Protein AF-A0AAW3YV15-F1 (afdb_monomer_lite)

Structure (mmCIF, N/CA/C/O backbone):
data_AF-A0AAW3YV15-F1
#
_entry.id   AF-A0AAW3YV15-F1
#
loop_
_atom_site.group_PDB
_atom_site.id
_atom_site.type_symbol
_atom_site.label_atom_id
_atom_site.label_alt_id
_atom_site.label_comp_id
_atom_site.label_asym_id
_atom_site.label_entity_id
_atom_site.label_seq_id
_atom_site.pdbx_PDB_ins_code
_atom_site.Cartn_x
_atom_site.Cartn_y
_atom_site.Cartn_z
_atom_site.occupancy
_atom_site.B_iso_or_equiv
_atom_site.auth_seq_id
_atom_site.auth_comp_id
_atom_site.auth_asym_id
_atom_site.auth_atom_id
_atom_site.pdbx_PDB_model_num
ATOM 1 N N . PRO A 1 1 ? 5.327 25.939 25.811 1.00 48.28 1 PRO A N 1
ATOM 2 C CA . PRO A 1 1 ? 4.063 25.377 25.268 1.00 48.28 1 PRO A CA 1
ATOM 3 C C . PRO A 1 1 ? 3.019 26.494 25.141 1.00 48.28 1 PRO A C 1
ATOM 5 O O . PRO A 1 1 ? 2.828 27.234 26.098 1.00 48.28 1 PRO A O 1
ATOM 8 N N . LYS A 1 2 ? 2.423 26.697 23.959 1.00 46.38 2 LYS A N 1
ATOM 9 C CA . LYS A 1 2 ? 1.430 27.765 23.775 1.00 46.38 2 LYS A CA 1
ATOM 10 C C . LYS A 1 2 ? 0.108 27.299 24.394 1.00 46.38 2 LYS A C 1
ATOM 12 O O . LYS A 1 2 ? -0.509 26.370 23.882 1.00 46.38 2 LYS A O 1
ATOM 17 N N . GLU A 1 3 ? -0.279 27.906 25.512 1.00 52.16 3 GLU A N 1
ATOM 18 C CA . GLU A 1 3 ? -1.555 27.663 26.189 1.00 52.16 3 GLU A CA 1
ATOM 19 C C . GLU A 1 3 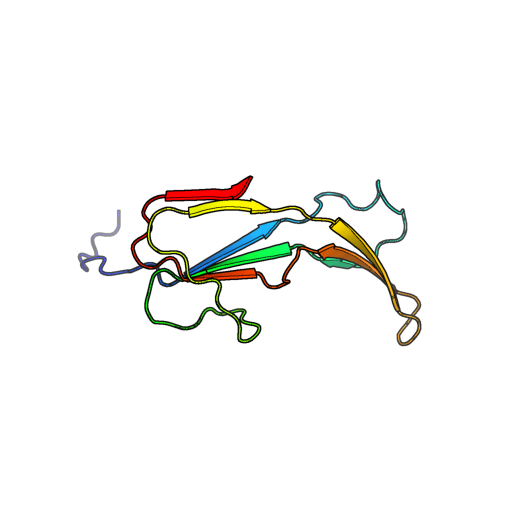? -2.708 28.218 25.337 1.00 52.16 3 GLU A C 1
ATOM 21 O O . GLU A 1 3 ? -3.076 29.384 25.425 1.00 52.16 3 GLU A O 1
ATOM 26 N N . GLY A 1 4 ? -3.238 27.387 24.440 1.00 53.72 4 GLY A N 1
ATOM 27 C CA . GLY A 1 4 ? -4.454 27.640 23.670 1.00 53.72 4 GLY A CA 1
ATOM 28 C C . GLY A 1 4 ? -5.411 26.476 23.886 1.00 53.72 4 GLY A C 1
ATOM 29 O O . GLY A 1 4 ? -5.402 25.521 23.117 1.00 53.72 4 GLY A O 1
ATOM 30 N N . GLY A 1 5 ? -6.167 26.522 24.984 1.00 53.28 5 GLY A N 1
ATOM 31 C CA . GLY A 1 5 ? -7.067 25.459 25.435 1.00 53.28 5 GLY A CA 1
ATOM 32 C C . GLY A 1 5 ? -8.310 25.307 24.558 1.00 53.28 5 GLY A C 1
ATOM 33 O O . GLY A 1 5 ? -9.391 25.748 24.929 1.00 53.28 5 GLY A O 1
ATOM 34 N N . GLY A 1 6 ? -8.158 24.673 23.398 1.00 64.62 6 GLY A N 1
ATOM 35 C CA . GLY A 1 6 ? -9.249 24.025 22.675 1.00 64.62 6 GLY A CA 1
ATOM 36 C C . GLY A 1 6 ? -9.207 22.521 22.936 1.00 64.62 6 GLY A C 1
ATOM 37 O O . GLY A 1 6 ? -8.130 21.926 22.965 1.00 64.62 6 GLY A O 1
ATOM 38 N N . LYS A 1 7 ? -10.365 21.889 23.143 1.00 73.12 7 LYS A N 1
ATOM 39 C CA . LYS A 1 7 ? -10.447 20.430 23.255 1.00 73.12 7 LYS A CA 1
ATOM 40 C C . LYS A 1 7 ? -10.085 19.809 21.901 1.00 73.12 7 LYS A C 1
ATOM 42 O O . LYS A 1 7 ? -10.684 20.147 20.883 1.00 73.12 7 LYS A O 1
ATOM 47 N N . CYS A 1 8 ? -9.108 18.908 21.879 1.00 75.00 8 CYS A N 1
ATOM 48 C CA . CYS A 1 8 ? -8.781 18.144 20.679 1.00 75.00 8 CYS A CA 1
ATOM 49 C C . CYS A 1 8 ? -9.866 17.085 20.431 1.00 75.00 8 CYS A C 1
ATOM 51 O O . CYS A 1 8 ? -9.792 15.991 20.980 1.00 75.00 8 CYS A O 1
ATOM 53 N N . ASP A 1 9 ? -10.859 17.407 19.598 1.00 79.94 9 ASP A N 1
ATOM 54 C CA . ASP A 1 9 ? -11.910 16.475 19.147 1.00 79.94 9 ASP A CA 1
ATOM 55 C C . ASP A 1 9 ? -11.627 15.902 17.737 1.00 79.94 9 ASP A C 1
ATOM 57 O O . ASP A 1 9 ? -12.536 15.473 17.025 1.00 79.94 9 ASP A O 1
ATOM 61 N N . TRP A 1 10 ? -10.358 15.888 17.314 1.00 81.12 10 TRP A N 1
ATOM 62 C CA . TRP A 1 10 ? -9.949 15.320 16.027 1.00 81.12 10 TRP A CA 1
ATOM 63 C C . TRP A 1 10 ? -10.168 13.805 16.036 1.00 81.12 10 TRP A C 1
ATOM 65 O O . TRP A 1 10 ? -9.742 13.111 16.960 1.00 81.12 10 TRP A O 1
ATOM 75 N N . LYS A 1 11 ? -10.818 13.290 14.992 1.00 84.50 11 LYS A N 1
ATOM 76 C CA . LYS A 1 11 ? -11.022 11.855 14.775 1.00 84.50 11 LYS A CA 1
ATOM 77 C C . LYS A 1 11 ? -10.349 11.452 13.475 1.00 84.50 11 LYS A C 1
ATOM 79 O O . LYS A 1 11 ? -10.485 12.147 12.471 1.00 84.50 11 LYS A O 1
ATOM 84 N N . LEU A 1 12 ? -9.629 10.337 13.503 1.00 85.50 12 LEU A N 1
ATOM 85 C CA . LEU A 1 12 ? -9.034 9.763 12.305 1.00 85.50 12 LEU A CA 1
ATOM 86 C C . LEU A 1 12 ? -10.153 9.201 11.416 1.00 85.50 12 LEU A C 1
ATOM 88 O O . LEU A 1 12 ? -10.909 8.339 11.860 1.00 85.50 12 LEU A O 1
ATOM 92 N N . SER A 1 13 ? -10.270 9.711 10.189 1.00 88.06 13 SER A N 1
ATOM 93 C CA . SER A 1 13 ? -11.271 9.251 9.217 1.00 88.06 13 SER A CA 1
ATOM 94 C C . SER A 1 13 ? -10.753 8.073 8.401 1.00 88.06 13 SER A C 1
ATOM 96 O O . SER A 1 13 ? -11.384 7.016 8.330 1.00 88.06 13 SER A O 1
ATOM 98 N N . ASN A 1 14 ? -9.565 8.241 7.826 1.00 90.75 14 ASN A N 1
ATOM 99 C CA . ASN A 1 14 ? -8.865 7.216 7.078 1.00 90.75 14 ASN A CA 1
ATOM 100 C C . ASN A 1 14 ? -7.348 7.400 7.203 1.00 90.75 14 ASN A C 1
ATOM 102 O O . ASN A 1 14 ? -6.871 8.448 7.646 1.00 90.75 14 ASN A O 1
ATOM 106 N N . ILE A 1 15 ? -6.610 6.358 6.838 1.00 89.00 15 ILE A N 1
ATOM 107 C CA . ILE A 1 15 ? -5.154 6.375 6.719 1.00 89.00 15 ILE A CA 1
ATOM 108 C C . ILE A 1 15 ? -4.748 5.566 5.490 1.00 89.00 15 ILE A C 1
ATOM 110 O O . ILE A 1 15 ? -5.255 4.462 5.285 1.00 89.00 15 ILE A O 1
ATOM 114 N N . THR A 1 16 ? -3.840 6.115 4.689 1.00 91.12 16 THR A N 1
ATOM 115 C CA . THR A 1 16 ? -3.283 5.461 3.502 1.00 91.12 16 THR A CA 1
ATOM 116 C C . THR A 1 16 ? -1.802 5.201 3.725 1.00 91.12 16 THR A C 1
ATOM 118 O O . THR A 1 16 ? -1.076 6.083 4.185 1.00 91.12 16 THR A O 1
ATOM 121 N N . PHE A 1 17 ? -1.364 3.986 3.412 1.00 89.62 17 PHE A N 1
ATOM 122 C CA . PHE A 1 17 ? 0.039 3.599 3.419 1.00 89.62 17 PHE A CA 1
ATOM 123 C C . PHE A 1 17 ? 0.473 3.287 1.995 1.00 89.62 17 PHE A C 1
ATOM 125 O O . PHE A 1 17 ? -0.195 2.518 1.308 1.00 89.62 17 PHE A O 1
ATOM 132 N N . GLU A 1 18 ? 1.602 3.858 1.589 1.00 91.31 18 GLU A N 1
ATOM 133 C CA . GLU A 1 18 ? 2.270 3.525 0.337 1.00 91.31 18 GLU A CA 1
ATOM 134 C C . GLU A 1 18 ? 3.503 2.667 0.643 1.00 91.31 18 GLU A C 1
ATOM 136 O O . GLU A 1 18 ? 4.340 3.030 1.478 1.00 91.31 18 GLU A O 1
ATOM 141 N N . VAL A 1 19 ? 3.637 1.547 -0.061 1.00 90.69 19 VAL A N 1
ATOM 142 C CA . VAL A 1 19 ? 4.871 0.760 -0.105 1.00 90.69 19 VAL A CA 1
ATOM 143 C C . VAL A 1 19 ? 5.472 0.904 -1.490 1.00 90.69 19 VAL A C 1
ATOM 145 O O . VAL A 1 19 ? 4.843 0.558 -2.483 1.00 90.69 19 VAL A O 1
ATOM 148 N N . LYS A 1 20 ? 6.716 1.373 -1.567 1.00 91.19 20 LYS A N 1
ATOM 149 C CA . LYS A 1 20 ? 7.438 1.516 -2.833 1.00 91.19 20 LYS A CA 1
ATOM 150 C C . LYS A 1 20 ? 8.882 1.084 -2.708 1.00 91.19 20 LYS A C 1
ATOM 152 O O . LYS A 1 20 ? 9.476 1.150 -1.628 1.00 91.19 20 LYS A O 1
ATOM 157 N N . LEU A 1 21 ? 9.474 0.682 -3.828 1.00 88.19 21 LEU A N 1
ATOM 158 C CA . LEU A 1 21 ? 10.898 0.387 -3.851 1.00 88.19 21 LEU A CA 1
ATOM 159 C C . LEU A 1 21 ? 11.702 1.653 -3.581 1.00 88.19 21 LEU A C 1
ATOM 161 O O . LEU A 1 21 ? 11.475 2.697 -4.189 1.00 88.19 21 LEU A O 1
ATOM 165 N N . LYS A 1 22 ? 12.674 1.545 -2.674 1.00 88.25 22 LYS A N 1
ATOM 166 C CA . LYS A 1 22 ? 13.582 2.649 -2.356 1.00 88.25 22 LYS A CA 1
ATOM 167 C C . LYS A 1 22 ? 14.536 2.955 -3.512 1.00 88.25 22 LYS A C 1
ATOM 169 O O . LYS A 1 22 ? 14.848 4.117 -3.741 1.00 88.25 22 LYS A O 1
ATOM 174 N N . ASP A 1 23 ? 15.005 1.914 -4.197 1.00 86.75 23 ASP A N 1
ATOM 175 C CA . ASP A 1 23 ? 15.965 2.011 -5.292 1.00 86.75 23 ASP A CA 1
ATOM 176 C C . ASP A 1 23 ? 15.621 1.006 -6.397 1.00 86.75 23 ASP A C 1
ATOM 178 O O . ASP A 1 23 ? 15.738 -0.210 -6.225 1.00 86.75 23 ASP A O 1
ATOM 182 N N . THR A 1 24 ? 15.187 1.532 -7.537 1.00 85.56 24 THR A N 1
ATOM 183 C CA . THR A 1 24 ? 14.802 0.762 -8.721 1.00 85.56 24 THR A CA 1
ATOM 184 C C . THR A 1 24 ? 15.978 0.451 -9.646 1.00 85.56 24 THR A C 1
ATOM 186 O O . THR A 1 24 ? 15.851 -0.422 -10.507 1.00 85.56 24 THR A O 1
ATOM 189 N N . SER A 1 25 ? 17.142 1.085 -9.451 1.00 81.38 25 SER A N 1
ATOM 190 C CA . SER A 1 25 ? 18.319 0.898 -10.316 1.00 81.38 25 SER A CA 1
ATOM 191 C C . SER A 1 25 ? 18.851 -0.539 -10.298 1.00 81.38 25 SER A C 1
ATOM 193 O O . SER A 1 25 ? 19.396 -1.017 -11.292 1.00 81.38 25 SER A O 1
ATOM 195 N N . SER A 1 26 ? 18.622 -1.250 -9.189 1.00 78.56 26 SER A N 1
ATOM 196 C CA . SER A 1 26 ? 18.946 -2.669 -9.019 1.00 78.56 26 SER A CA 1
ATOM 197 C C . SER A 1 26 ? 18.090 -3.617 -9.871 1.00 78.56 26 SER A C 1
ATOM 199 O O . SER A 1 26 ? 18.519 -4.738 -10.141 1.00 78.56 26 SER A O 1
ATOM 201 N N . ILE A 1 27 ? 16.901 -3.182 -10.307 1.00 78.56 27 ILE A N 1
ATOM 202 C CA . ILE A 1 27 ? 15.976 -3.972 -11.134 1.00 78.56 27 ILE A CA 1
ATOM 203 C C . ILE A 1 27 ? 16.207 -3.684 -12.614 1.00 78.56 27 ILE A C 1
ATOM 205 O O . ILE A 1 27 ? 16.357 -4.610 -13.411 1.00 78.56 27 ILE A O 1
ATOM 209 N N . ALA A 1 28 ? 16.237 -2.405 -12.988 1.00 71.69 28 ALA A N 1
ATOM 210 C CA . ALA A 1 28 ? 16.592 -1.992 -14.334 1.00 71.69 28 ALA A CA 1
ATOM 211 C C . ALA A 1 28 ? 17.211 -0.584 -14.314 1.00 71.69 28 ALA A C 1
ATOM 213 O O . ALA A 1 28 ? 16.640 0.328 -13.716 1.00 71.69 28 ALA A O 1
ATOM 214 N N . PRO A 1 29 ? 18.340 -0.368 -15.012 1.00 70.88 29 PRO A N 1
ATOM 215 C CA . PRO A 1 29 ? 19.083 0.894 -14.968 1.00 70.88 29 PRO A CA 1
ATOM 216 C C . PRO A 1 29 ? 18.368 2.090 -15.623 1.00 70.88 29 PRO A C 1
ATOM 218 O O . PRO A 1 29 ? 18.900 3.193 -15.594 1.00 70.88 29 PRO A O 1
ATOM 221 N N . LEU A 1 30 ? 17.193 1.890 -16.229 1.00 75.81 30 LEU A N 1
ATOM 222 C CA . LEU A 1 30 ? 16.457 2.901 -16.997 1.00 75.81 30 LEU A CA 1
ATOM 223 C C . LEU A 1 30 ? 14.987 2.991 -16.562 1.00 75.81 30 LEU A C 1
ATOM 225 O O . LEU A 1 30 ? 14.111 3.074 -17.411 1.00 75.81 30 LEU A O 1
ATOM 229 N N . ILE A 1 31 ? 14.695 2.888 -15.263 1.00 85.88 31 ILE A N 1
ATOM 230 C CA . ILE A 1 31 ? 13.344 3.151 -14.745 1.00 85.88 31 ILE A CA 1
ATOM 231 C C . ILE A 1 31 ? 13.202 4.657 -14.525 1.00 85.88 31 ILE A C 1
ATOM 233 O O . ILE A 1 31 ? 13.868 5.218 -13.658 1.00 85.88 31 ILE A O 1
ATOM 237 N N . ASP A 1 32 ? 12.322 5.284 -15.302 1.00 88.25 32 ASP A N 1
ATOM 238 C CA . ASP A 1 32 ? 12.045 6.721 -15.244 1.00 88.25 32 ASP A CA 1
ATOM 239 C C . ASP A 1 32 ? 11.061 7.046 -14.112 1.00 88.25 32 ASP A C 1
ATOM 241 O O . ASP A 1 32 ? 11.236 8.024 -13.387 1.00 88.25 32 ASP A O 1
ATOM 245 N N . ASN A 1 33 ? 10.057 6.181 -13.918 1.00 90.75 33 ASN A N 1
ATOM 246 C CA . ASN A 1 33 ? 9.010 6.357 -12.911 1.00 90.75 33 ASN A CA 1
ATOM 247 C C . ASN A 1 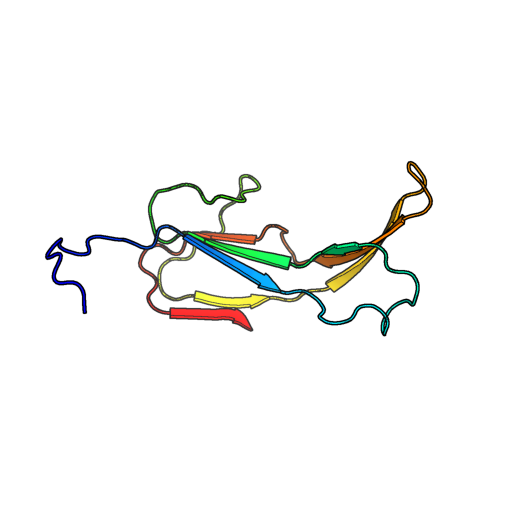33 ? 8.906 5.144 -11.979 1.00 90.75 33 ASN A C 1
ATOM 249 O O . ASN A 1 33 ? 8.962 3.997 -12.423 1.00 90.75 33 ASN A O 1
ATOM 253 N N . ASN A 1 34 ? 8.705 5.399 -10.687 1.00 92.00 34 ASN A N 1
ATOM 254 C CA . ASN A 1 34 ? 8.591 4.382 -9.643 1.00 92.00 34 ASN A CA 1
ATOM 255 C C . ASN A 1 34 ? 7.322 4.623 -8.820 1.00 92.00 34 ASN A C 1
ATOM 257 O O . ASN A 1 34 ? 7.267 5.575 -8.037 1.00 92.00 34 ASN A O 1
ATOM 261 N N . PHE A 1 35 ? 6.334 3.755 -9.009 1.00 92.75 35 PHE A N 1
ATOM 262 C CA . PHE A 1 35 ? 5.032 3.820 -8.361 1.00 92.75 35 PHE A CA 1
ATOM 263 C C . PHE A 1 35 ? 4.915 2.738 -7.287 1.00 92.75 35 PHE A C 1
ATOM 265 O O . PHE A 1 35 ? 5.234 1.566 -7.518 1.00 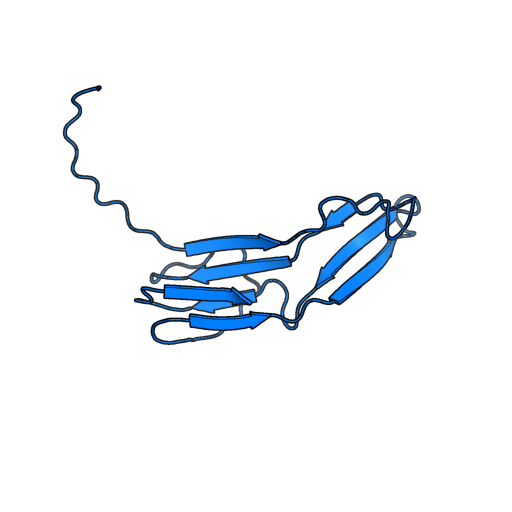92.75 35 PHE A O 1
ATOM 272 N N . GLY A 1 36 ? 4.495 3.154 -6.094 1.00 92.50 36 GLY A N 1
ATOM 273 C CA . GLY A 1 36 ? 4.206 2.252 -4.994 1.00 92.50 36 GLY A CA 1
ATOM 274 C C . GLY A 1 36 ? 2.821 1.630 -5.078 1.00 92.50 36 GLY A C 1
ATOM 275 O O . GLY A 1 36 ? 1.994 2.002 -5.903 1.00 92.50 36 GLY A O 1
ATOM 276 N N . PHE A 1 37 ? 2.598 0.698 -4.163 1.00 9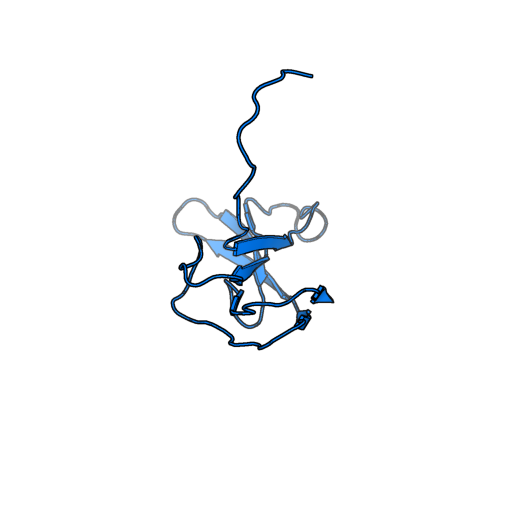2.50 37 PHE A N 1
ATOM 277 C CA . PHE A 1 37 ? 1.301 0.127 -3.866 1.00 92.50 37 PHE A CA 1
ATOM 278 C C . PHE A 1 37 ? 0.656 0.893 -2.711 1.00 92.50 37 PHE A C 1
ATOM 280 O O . PHE A 1 37 ? 1.275 1.030 -1.648 1.00 92.50 37 PHE A O 1
ATOM 287 N N . GLU A 1 38 ? -0.583 1.345 -2.889 1.00 91.62 38 GLU A N 1
ATOM 288 C CA . GLU A 1 38 ? -1.334 2.064 -1.862 1.00 91.62 38 GLU A CA 1
ATOM 289 C C . GLU A 1 38 ? -2.429 1.193 -1.235 1.00 91.62 38 GLU A C 1
ATOM 291 O O . GLU A 1 38 ? -3.255 0.582 -1.917 1.00 91.62 38 GLU A O 1
ATOM 296 N N . THR A 1 39 ? -2.481 1.194 0.097 1.00 90.88 39 THR A N 1
ATOM 297 C CA . THR A 1 39 ? -3.575 0.591 0.862 1.00 90.88 39 THR A CA 1
ATOM 298 C C . THR A 1 39 ? -4.210 1.620 1.784 1.00 90.88 39 THR A C 1
ATOM 300 O O . THR A 1 39 ? -3.525 2.282 2.566 1.00 90.88 39 THR A O 1
ATOM 303 N N . THR A 1 40 ? -5.534 1.741 1.725 1.00 91.88 40 THR A N 1
ATOM 304 C CA . THR A 1 40 ? -6.302 2.703 2.521 1.00 91.88 40 THR A CA 1
ATOM 305 C C . THR A 1 40 ? -7.210 2.000 3.521 1.00 91.88 40 THR A C 1
ATOM 307 O O . THR A 1 40 ? -7.959 1.088 3.176 1.00 91.88 40 THR A O 1
ATOM 310 N N . PHE A 1 41 ? -7.190 2.464 4.770 1.00 91.12 41 PHE A N 1
ATOM 311 C CA . PHE A 1 41 ? -8.062 1.996 5.845 1.00 91.12 41 PHE A CA 1
ATOM 312 C C . PHE A 1 41 ? -9.051 3.092 6.213 1.00 91.12 41 PHE A C 1
ATOM 314 O O . PHE A 1 41 ? -8.661 4.146 6.712 1.00 91.12 41 PHE A O 1
ATOM 321 N N . VAL A 1 42 ? -10.335 2.836 5.983 1.00 91.56 42 VAL A N 1
ATOM 322 C CA . VAL A 1 42 ? -11.438 3.730 6.339 1.00 91.56 42 VAL A CA 1
ATOM 323 C C . VAL A 1 42 ? -12.008 3.311 7.691 1.00 91.56 42 VAL A C 1
ATOM 325 O O . VAL A 1 42 ? -12.552 2.211 7.845 1.00 91.56 42 VAL A O 1
ATOM 328 N N . ILE A 1 43 ? -11.880 4.212 8.661 1.00 89.12 43 ILE A N 1
ATOM 329 C CA . ILE A 1 43 ? -12.236 4.012 10.072 1.00 89.12 43 ILE A CA 1
ATOM 330 C C . ILE A 1 43 ? -13.626 4.594 10.359 1.00 89.12 43 ILE A C 1
ATOM 332 O O . ILE A 1 43 ? -14.364 4.080 11.201 1.00 89.12 43 ILE A O 1
ATOM 336 N N . ASP A 1 44 ? -14.025 5.640 9.630 1.00 87.00 44 ASP A N 1
ATOM 337 C CA . ASP A 1 44 ? -15.319 6.294 9.799 1.00 87.00 44 ASP A CA 1
ATOM 338 C C . ASP A 1 44 ? -16.292 6.072 8.620 1.00 87.00 44 ASP A C 1
ATOM 340 O O . ASP A 1 44 ? -16.218 5.097 7.866 1.00 87.00 44 ASP A O 1
ATOM 344 N N . GLY A 1 45 ? -17.317 6.925 8.536 1.00 83.25 45 GLY A N 1
ATOM 345 C CA . GLY A 1 45 ? -18.337 6.870 7.490 1.00 83.25 45 GLY A CA 1
ATOM 346 C C . GLY A 1 45 ? -17.965 7.601 6.199 1.00 83.25 45 GLY A C 1
ATOM 347 O O . GLY A 1 45 ? -18.742 7.516 5.248 1.00 83.25 45 GLY A O 1
ATOM 348 N N . ASN A 1 46 ? -16.836 8.311 6.161 1.00 85.12 46 ASN A N 1
ATOM 349 C CA . ASN A 1 46 ? -16.452 9.136 5.023 1.00 85.12 46 ASN A CA 1
ATOM 350 C C . ASN A 1 46 ? -15.771 8.302 3.932 1.00 85.12 46 ASN A C 1
ATOM 352 O O . ASN A 1 46 ? -15.230 7.225 4.183 1.00 85.12 46 ASN A O 1
ATOM 356 N N . ALA A 1 47 ? -15.816 8.801 2.699 1.00 86.38 47 ALA A N 1
ATOM 357 C CA . ALA A 1 47 ? -15.077 8.199 1.597 1.00 86.38 47 ALA A CA 1
ATOM 358 C C . ALA A 1 47 ? -13.567 8.490 1.738 1.00 86.38 47 ALA A C 1
ATOM 360 O O . ALA A 1 47 ? -13.202 9.565 2.228 1.00 86.38 47 ALA A O 1
ATOM 361 N N . PRO A 1 48 ? -12.686 7.565 1.317 1.00 87.44 48 PRO A N 1
ATOM 362 C CA . PRO A 1 48 ? -11.252 7.820 1.279 1.00 87.44 48 PRO A CA 1
ATOM 363 C C . PRO A 1 48 ? -10.879 8.795 0.157 1.00 87.44 48 PRO A C 1
ATOM 365 O O . PRO A 1 48 ? -11.653 9.015 -0.773 1.00 87.44 48 PRO A O 1
ATOM 368 N N . GLN A 1 49 ? -9.682 9.385 0.248 1.00 80.31 49 GLN A N 1
ATOM 369 C CA . GLN A 1 49 ? -9.168 10.312 -0.771 1.00 80.31 49 GLN A CA 1
ATOM 370 C C . GLN A 1 49 ? -8.891 9.617 -2.108 1.00 80.31 49 GLN A C 1
ATOM 372 O O . GLN A 1 49 ? -9.128 10.204 -3.161 1.00 80.31 49 GLN A O 1
ATOM 377 N N . ILE A 1 50 ? -8.406 8.377 -2.049 1.00 74.56 50 ILE A N 1
ATOM 378 C CA . ILE A 1 50 ? -8.097 7.534 -3.201 1.00 74.56 50 ILE A CA 1
ATOM 379 C C . ILE A 1 50 ? -9.034 6.330 -3.129 1.00 74.56 50 ILE A C 1
ATOM 381 O O . ILE A 1 50 ? -9.084 5.637 -2.112 1.00 74.56 50 ILE A O 1
ATOM 385 N N . PHE A 1 51 ? -9.855 6.155 -4.165 1.00 75.56 51 PHE A N 1
ATOM 386 C CA . PHE A 1 51 ? -10.941 5.182 -4.177 1.00 75.56 51 PHE A CA 1
ATOM 387 C C . PHE A 1 51 ? -11.262 4.748 -5.605 1.00 75.56 51 PHE A C 1
ATOM 389 O O . PHE A 1 51 ? -11.544 5.584 -6.462 1.00 75.56 51 PHE A O 1
ATOM 396 N N . ASP A 1 52 ? -11.273 3.442 -5.842 1.00 73.56 52 ASP A N 1
ATOM 397 C CA . ASP A 1 52 ? -11.638 2.823 -7.120 1.00 73.56 52 ASP A CA 1
ATOM 398 C C . ASP A 1 52 ? -13.139 2.488 -7.224 1.00 73.56 52 ASP A C 1
ATOM 400 O O . ASP A 1 52 ? -13.609 2.023 -8.261 1.00 73.56 52 ASP A O 1
ATOM 404 N N . GLY A 1 53 ? -13.917 2.732 -6.162 1.00 77.06 53 GLY A N 1
ATOM 405 C CA . GLY A 1 53 ? -15.326 2.337 -6.079 1.00 77.06 53 GLY A CA 1
ATOM 406 C C . GLY A 1 53 ? -15.580 1.111 -5.195 1.00 77.06 53 GLY A C 1
ATOM 407 O O . GLY A 1 53 ? -16.734 0.870 -4.819 1.00 77.06 53 GLY A O 1
ATOM 408 N N . GLY A 1 54 ? -14.540 0.356 -4.828 1.00 84.50 54 GLY A N 1
ATOM 409 C CA . GLY A 1 54 ? -14.628 -0.905 -4.094 1.00 84.50 54 GLY A CA 1
ATOM 410 C C . GLY A 1 54 ? -14.183 -0.808 -2.632 1.00 84.50 54 GLY A C 1
ATOM 411 O O . GLY A 1 54 ? -13.132 -0.268 -2.310 1.00 84.50 54 GLY A O 1
ATOM 412 N N . TYR A 1 55 ? -14.969 -1.387 -1.715 1.00 88.25 55 TYR A N 1
ATOM 413 C CA . TYR A 1 55 ? -14.542 -1.596 -0.326 1.00 88.25 55 TYR A CA 1
ATOM 414 C C . TYR A 1 55 ? -14.446 -3.081 -0.006 1.00 88.25 55 TYR A C 1
ATOM 416 O O . TYR A 1 55 ? -15.442 -3.806 -0.116 1.00 88.25 55 TYR A O 1
ATOM 424 N N . ILE A 1 56 ? -13.319 -3.492 0.567 1.00 89.94 56 ILE A N 1
ATOM 425 C CA . ILE A 1 56 ? -13.245 -4.738 1.323 1.00 89.94 56 ILE A CA 1
ATOM 426 C C . ILE A 1 56 ? -13.735 -4.447 2.741 1.00 89.94 56 ILE A C 1
ATOM 428 O O . ILE A 1 56 ? -13.063 -3.806 3.552 1.00 89.94 56 ILE A O 1
ATOM 432 N N . LYS A 1 57 ? -14.956 -4.887 3.049 1.00 89.81 57 LYS A N 1
ATOM 433 C CA . LYS A 1 57 ? -15.532 -4.730 4.390 1.00 89.81 57 LYS A CA 1
ATOM 434 C C . LYS A 1 57 ? -14.920 -5.765 5.332 1.00 89.81 57 LYS A C 1
ATOM 436 O O . LYS A 1 57 ? -15.115 -6.964 5.139 1.00 89.81 57 LYS A O 1
ATOM 441 N N . LYS A 1 58 ? -14.230 -5.295 6.367 1.00 88.31 58 LYS A N 1
ATOM 442 C CA . LYS A 1 58 ? -13.676 -6.118 7.450 1.00 88.31 58 LYS A CA 1
ATOM 443 C C . LYS A 1 58 ? -14.149 -5.518 8.766 1.00 88.31 58 LYS A C 1
ATOM 445 O O . LYS A 1 58 ? -14.078 -4.314 8.955 1.00 88.31 58 LYS A O 1
ATOM 450 N N . THR A 1 59 ? -14.708 -6.320 9.659 1.00 81.38 59 THR A N 1
ATOM 451 C CA . THR A 1 59 ? -15.229 -5.819 10.937 1.00 81.38 59 THR A CA 1
ATOM 452 C C . THR A 1 59 ? -14.260 -6.150 12.059 1.00 81.38 59 THR A C 1
ATOM 454 O O . THR A 1 59 ? -14.037 -7.330 12.323 1.00 81.38 59 THR A O 1
ATOM 457 N N . GLY A 1 60 ? -13.754 -5.126 12.747 1.00 83.12 60 GLY A N 1
ATOM 458 C CA . GLY A 1 60 ? -12.812 -5.294 13.855 1.00 83.12 60 GLY A CA 1
ATOM 459 C C . GLY A 1 60 ? -11.355 -5.251 13.404 1.00 83.12 60 GLY A C 1
ATOM 460 O O . GLY A 1 60 ? -11.054 -4.739 12.328 1.00 83.12 60 GLY A O 1
ATOM 461 N N . ASP A 1 61 ? -10.457 -5.740 14.259 1.00 88.38 61 ASP A N 1
ATOM 462 C CA . ASP A 1 61 ? -9.015 -5.726 14.002 1.00 88.38 61 ASP A CA 1
ATOM 463 C C . ASP A 1 61 ? -8.664 -6.452 12.697 1.00 88.38 61 ASP A C 1
ATOM 465 O O . ASP A 1 61 ? -9.234 -7.497 12.370 1.00 88.38 61 ASP A O 1
ATOM 469 N N . LEU A 1 62 ? -7.712 -5.886 11.957 1.00 89.75 62 LEU A N 1
ATOM 470 C CA . LEU A 1 62 ? -7.309 -6.372 10.645 1.00 89.75 62 LEU A CA 1
ATOM 471 C C . LEU A 1 62 ? -5.950 -7.069 10.731 1.00 89.75 62 LEU A C 1
ATOM 473 O O . LEU A 1 62 ? -4.986 -6.487 11.224 1.00 89.75 62 LEU A O 1
ATOM 477 N N . ASN A 1 63 ? -5.880 -8.292 10.212 1.00 90.88 63 ASN A N 1
ATOM 478 C CA . ASN A 1 63 ? -4.635 -9.012 9.961 1.00 90.88 63 ASN A CA 1
ATOM 479 C C . ASN A 1 63 ? -4.706 -9.543 8.531 1.00 90.88 63 ASN A C 1
ATOM 481 O O . ASN A 1 63 ? -5.502 -10.443 8.266 1.00 90.88 63 ASN A O 1
ATOM 485 N N . GLU A 1 64 ? -3.932 -8.959 7.624 1.00 88.69 64 GLU A N 1
ATOM 486 C CA . GLU A 1 64 ? -3.926 -9.342 6.211 1.00 88.69 64 GLU A CA 1
ATOM 487 C C . GLU A 1 64 ? -2.493 -9.550 5.732 1.00 88.69 64 GLU A C 1
ATOM 489 O O . GLU A 1 64 ? -1.580 -8.816 6.113 1.00 88.69 64 GLU A O 1
ATOM 494 N N . GLU A 1 65 ? -2.326 -10.554 4.881 1.00 91.25 65 GLU A N 1
ATOM 495 C CA . GLU A 1 65 ? -1.104 -10.779 4.119 1.00 91.25 65 GLU A CA 1
ATOM 496 C C . GLU A 1 65 ? -1.307 -10.180 2.727 1.00 91.25 65 GLU A C 1
ATOM 498 O O . GLU A 1 65 ? -2.255 -10.541 2.018 1.00 91.25 65 GLU A O 1
ATOM 503 N N . ILE A 1 66 ? -0.442 -9.242 2.344 1.00 89.75 66 ILE A N 1
ATOM 504 C CA . ILE A 1 66 ? -0.524 -8.568 1.048 1.00 89.75 66 ILE A CA 1
ATOM 505 C C . ILE A 1 66 ? 0.615 -9.066 0.167 1.00 89.75 66 ILE A C 1
ATOM 507 O O . ILE A 1 66 ? 1.775 -8.693 0.318 1.00 89.75 66 ILE A O 1
ATOM 511 N N . ILE A 1 67 ? 0.258 -9.875 -0.826 1.00 91.94 67 ILE A N 1
ATOM 512 C CA . ILE A 1 67 ? 1.206 -10.327 -1.840 1.00 91.94 67 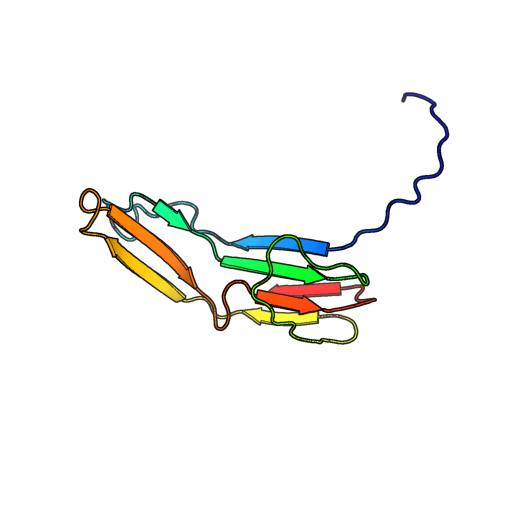ILE A CA 1
ATOM 513 C C . ILE A 1 67 ? 1.299 -9.261 -2.933 1.00 91.94 67 ILE A C 1
ATOM 515 O O . ILE A 1 67 ? 0.313 -8.977 -3.617 1.00 91.94 67 ILE A O 1
ATOM 519 N N . LEU A 1 68 ? 2.497 -8.698 -3.098 1.00 92.19 68 LEU A N 1
ATOM 520 C CA . LEU A 1 68 ? 2.806 -7.691 -4.111 1.00 92.19 68 LEU A CA 1
ATOM 521 C C . LEU A 1 68 ? 3.684 -8.271 -5.215 1.00 92.19 68 LEU A C 1
ATOM 523 O O . LEU A 1 68 ? 4.596 -9.062 -4.959 1.00 92.19 68 LEU A O 1
ATOM 527 N N . PHE A 1 69 ? 3.442 -7.825 -6.443 1.00 92.00 69 PHE A N 1
ATOM 528 C CA . PHE A 1 69 ? 4.211 -8.217 -7.615 1.00 92.00 69 PHE A CA 1
ATOM 529 C C . PHE A 1 69 ? 4.869 -6.997 -8.264 1.00 92.00 69 PHE A C 1
ATOM 531 O O . PHE A 1 69 ? 4.239 -5.944 -8.381 1.00 92.00 69 PHE A O 1
ATOM 538 N N . PRO A 1 70 ? 6.126 -7.122 -8.720 1.00 91.44 70 PRO A N 1
ATOM 539 C CA . PRO A 1 70 ? 6.748 -6.098 -9.540 1.00 91.44 70 PRO A CA 1
ATOM 540 C C . PRO A 1 70 ? 6.161 -6.127 -10.956 1.00 91.44 70 PRO A C 1
ATOM 542 O O . PRO A 1 70 ? 6.135 -7.176 -11.603 1.00 91.44 70 PRO A O 1
ATOM 545 N N . LEU A 1 71 ? 5.758 -4.966 -11.468 1.00 91.56 71 LEU A N 1
ATOM 546 C CA . LEU A 1 71 ? 5.336 -4.782 -12.853 1.00 91.56 71 LEU A CA 1
ATOM 547 C C . LEU A 1 71 ? 6.214 -3.728 -13.533 1.00 91.56 71 LEU A C 1
ATOM 549 O O . LEU A 1 71 ? 6.308 -2.586 -13.091 1.00 91.56 71 LEU A O 1
ATOM 553 N N . LEU A 1 72 ? 6.828 -4.115 -14.651 1.00 91.31 72 LEU A N 1
ATOM 554 C CA . LEU A 1 72 ? 7.543 -3.209 -15.545 1.00 91.31 72 LEU A CA 1
ATOM 555 C C . LEU A 1 72 ? 6.671 -2.911 -16.759 1.00 91.31 72 LEU A C 1
ATOM 557 O O . LEU A 1 72 ? 6.197 -3.822 -17.438 1.00 91.31 72 LEU A O 1
ATOM 561 N N . THR A 1 73 ? 6.501 -1.631 -17.059 1.00 90.81 73 THR A N 1
ATOM 562 C CA . THR A 1 73 ? 5.757 -1.170 -18.233 1.00 90.81 73 THR A CA 1
ATOM 563 C C . THR A 1 73 ? 6.617 -0.233 -19.060 1.00 90.81 73 THR A C 1
ATOM 565 O O . THR A 1 73 ? 7.545 0.399 -18.550 1.00 90.81 73 THR A O 1
ATOM 568 N N . LYS A 1 74 ? 6.300 -0.144 -20.349 1.00 90.44 74 LYS A N 1
ATOM 569 C CA . LYS A 1 74 ? 6.985 0.744 -21.275 1.00 90.44 74 LYS A CA 1
ATOM 570 C C . LYS A 1 74 ? 5.977 1.478 -22.140 1.00 90.44 74 LYS A C 1
ATOM 572 O O . LYS A 1 74 ? 5.172 0.843 -22.821 1.00 90.44 74 LYS A O 1
ATOM 577 N N . SER A 1 75 ? 6.024 2.803 -22.105 1.00 88.88 75 SER A N 1
ATOM 578 C CA . SER A 1 75 ? 5.173 3.668 -22.915 1.00 88.88 75 SER A CA 1
ATOM 579 C C . SER A 1 75 ? 5.953 4.202 -24.108 1.00 88.88 75 SER A C 1
ATOM 581 O O . SER A 1 75 ? 7.000 4.826 -23.960 1.00 88.88 75 SER A O 1
ATOM 583 N N . PHE A 1 76 ? 5.426 3.984 -25.311 1.00 88.38 76 PHE A N 1
ATOM 584 C CA . PHE A 1 76 ? 6.046 4.459 -26.552 1.00 88.38 76 PHE A CA 1
ATOM 585 C C . PHE A 1 76 ? 5.435 5.766 -27.073 1.00 88.38 76 PHE A C 1
ATOM 587 O O . PHE A 1 76 ? 5.968 6.353 -28.010 1.00 88.38 76 PHE A O 1
ATOM 594 N N . LEU A 1 77 ? 4.329 6.229 -26.480 1.00 82.19 77 LEU A N 1
ATOM 595 C CA . LEU A 1 77 ? 3.540 7.350 -27.002 1.00 82.19 77 LEU A CA 1
ATOM 596 C C . LEU A 1 77 ? 4.137 8.734 -26.678 1.00 82.19 77 LEU A C 1
ATOM 598 O O . LEU A 1 77 ? 3.842 9.685 -27.396 1.00 82.19 77 LEU A O 1
ATOM 602 N N . SER A 1 78 ? 5.011 8.839 -25.669 1.00 67.06 78 SER A N 1
ATOM 603 C CA . SER A 1 78 ? 5.549 10.119 -25.167 1.00 67.06 78 SER A CA 1
ATOM 604 C C . SER A 1 78 ? 7.032 10.043 -24.781 1.00 67.06 78 SER A C 1
ATOM 606 O O . SER A 1 78 ? 7.436 10.580 -23.762 1.00 67.06 78 SER A O 1
ATOM 608 N N . GLY A 1 79 ? 7.860 9.370 -25.586 1.00 70.06 79 GLY A N 1
ATOM 609 C CA . GLY A 1 79 ? 9.301 9.287 -25.320 1.00 70.06 79 GLY A CA 1
ATOM 610 C C . GLY A 1 79 ? 9.701 8.102 -24.445 1.00 70.06 79 GLY A C 1
ATOM 611 O O . GLY A 1 79 ? 10.283 8.281 -23.394 1.00 70.06 79 GLY A O 1
ATOM 612 N N . ASN A 1 80 ? 9.432 6.885 -24.925 1.00 81.81 80 ASN A N 1
ATOM 613 C CA . ASN A 1 80 ? 10.028 5.622 -24.465 1.00 81.81 80 ASN A CA 1
ATOM 614 C C . ASN A 1 80 ? 10.192 5.432 -22.941 1.00 81.81 80 ASN A C 1
ATOM 616 O O . ASN A 1 80 ? 11.193 4.855 -22.510 1.00 81.81 80 ASN A O 1
ATOM 620 N N . GLU A 1 81 ? 9.225 5.891 -22.150 1.00 88.94 81 GLU A N 1
ATOM 621 C CA . GLU A 1 81 ? 9.296 5.878 -20.691 1.00 88.94 81 GLU A CA 1
ATOM 622 C C . GLU A 1 81 ? 9.137 4.458 -20.157 1.00 88.94 81 GLU A C 1
ATOM 624 O O . GLU A 1 81 ? 8.215 3.729 -20.543 1.00 88.94 81 GLU A O 1
ATOM 629 N N . THR A 1 82 ? 10.013 4.071 -19.238 1.00 91.06 82 THR A N 1
ATOM 630 C CA . THR A 1 82 ? 9.915 2.801 -18.521 1.00 91.06 82 THR A CA 1
ATOM 631 C C . THR A 1 82 ? 9.471 3.075 -17.093 1.00 91.06 82 THR A C 1
ATOM 633 O O . THR A 1 82 ? 10.121 3.809 -16.352 1.00 91.06 82 THR A O 1
ATOM 636 N N . SER A 1 83 ? 8.352 2.479 -16.696 1.00 91.88 83 SER A N 1
ATOM 637 C CA . SER A 1 83 ? 7.770 2.677 -15.369 1.00 91.88 83 SER A CA 1
ATOM 638 C C . SER A 1 83 ? 7.729 1.365 -14.603 1.00 91.88 83 SER A C 1
ATOM 640 O O . SER A 1 83 ? 7.377 0.320 -15.159 1.00 91.88 83 SER A O 1
ATOM 642 N N . PHE A 1 84 ? 8.073 1.437 -13.325 1.00 93.12 84 PHE A N 1
ATOM 643 C CA . PHE A 1 84 ? 7.966 0.345 -12.373 1.00 93.12 84 PHE A CA 1
ATOM 644 C C . PHE A 1 84 ? 6.777 0.578 -11.443 1.00 93.12 84 PHE A C 1
ATOM 646 O O . PHE A 1 84 ? 6.588 1.690 -10.954 1.00 93.12 84 PHE A O 1
ATOM 653 N N . TYR A 1 85 ? 6.026 -0.484 -11.178 1.00 93.00 85 TYR A N 1
ATOM 654 C CA . TYR A 1 85 ? 4.903 -0.504 -10.250 1.00 93.00 85 TYR A CA 1
ATOM 655 C C . TYR A 1 85 ? 5.074 -1.670 -9.275 1.00 93.00 85 TYR A C 1
ATOM 657 O O . TYR A 1 85 ? 5.451 -2.773 -9.685 1.00 93.00 85 TYR A O 1
ATOM 665 N N . LEU A 1 86 ? 4.755 -1.451 -8.000 1.00 93.12 86 LEU A N 1
ATOM 666 C CA . LEU A 1 86 ? 4.324 -2.540 -7.123 1.00 93.12 86 LEU A CA 1
ATOM 667 C C . LEU A 1 86 ? 2.810 -2.653 -7.225 1.00 93.12 86 LEU A C 1
ATOM 669 O O . LEU A 1 86 ? 2.112 -1.707 -6.887 1.00 93.12 86 LEU A O 1
ATOM 673 N N . ILE A 1 87 ? 2.323 -3.808 -7.670 1.00 92.44 87 ILE A N 1
ATOM 674 C CA . ILE A 1 87 ? 0.889 -4.064 -7.822 1.00 92.44 87 ILE A CA 1
ATOM 675 C C . ILE A 1 87 ? 0.435 -5.167 -6.869 1.00 92.44 87 ILE A C 1
ATOM 677 O O . ILE A 1 87 ? 1.162 -6.133 -6.621 1.00 92.44 87 ILE A O 1
ATOM 681 N N . GLY A 1 88 ? -0.777 -5.024 -6.346 1.00 89.69 88 GLY A N 1
ATOM 682 C CA . GLY A 1 88 ? -1.454 -6.040 -5.547 1.00 89.69 88 GLY A CA 1
ATOM 683 C C . GLY A 1 88 ? -2.576 -6.725 -6.322 1.00 89.69 88 GLY A C 1
ATOM 684 O O . GLY A 1 88 ? -2.725 -6.562 -7.532 1.00 89.69 88 GLY A O 1
ATOM 685 N N . LYS A 1 89 ? -3.390 -7.501 -5.602 1.00 84.12 89 LYS A N 1
ATOM 686 C CA . LYS A 1 89 ? -4.611 -8.106 -6.154 1.00 84.12 89 LYS A CA 1
ATOM 687 C C . LYS A 1 89 ? -5.615 -7.047 -6.630 1.00 84.12 89 LYS A C 1
ATOM 689 O O . LYS A 1 89 ? -6.205 -7.219 -7.690 1.00 84.12 89 LYS A O 1
ATOM 694 N N . ASP A 1 90 ? -5.772 -5.992 -5.837 1.00 82.38 90 ASP A N 1
ATOM 695 C CA . ASP A 1 90 ? -6.547 -4.792 -6.140 1.00 82.38 90 ASP A CA 1
ATOM 696 C C . ASP A 1 90 ? -5.619 -3.593 -5.907 1.00 82.38 90 ASP A C 1
ATOM 698 O O . ASP A 1 90 ? -4.849 -3.619 -4.948 1.00 82.38 90 ASP A O 1
ATOM 702 N N . ASP A 1 91 ? -5.659 -2.581 -6.770 1.00 79.06 91 ASP A N 1
ATOM 703 C CA . ASP A 1 91 ? -4.789 -1.401 -6.698 1.00 79.06 91 ASP A CA 1
ATOM 704 C C . ASP A 1 91 ? -5.546 -0.176 -7.252 1.00 79.06 91 ASP A C 1
ATOM 706 O O . ASP A 1 91 ? -5.754 -0.099 -8.470 1.00 79.06 91 ASP A O 1
ATOM 710 N N . PRO A 1 92 ? -6.036 0.746 -6.394 1.00 82.31 92 PRO A N 1
ATOM 711 C CA . PRO A 1 92 ? -5.785 0.862 -4.950 1.00 82.31 92 PRO A CA 1
ATOM 712 C C . PRO A 1 92 ? -6.604 -0.110 -4.079 1.00 82.31 92 PRO A C 1
ATOM 714 O O . PRO A 1 92 ? -7.795 -0.329 -4.299 1.00 82.31 92 PRO A O 1
ATOM 717 N N . LEU A 1 93 ? -6.002 -0.623 -3.001 1.00 90.12 93 LEU A N 1
ATOM 718 C CA . LEU A 1 93 ? -6.669 -1.528 -2.058 1.00 90.12 93 LEU A CA 1
ATOM 719 C C . LEU A 1 93 ? -7.323 -0.750 -0.908 1.00 90.12 93 LEU A C 1
ATOM 721 O O . LEU A 1 93 ? -6.643 -0.087 -0.127 1.00 90.12 93 LEU A O 1
ATOM 725 N N . THR A 1 94 ? -8.646 -0.854 -0.752 1.00 91.69 94 THR A N 1
ATOM 726 C CA . THR A 1 94 ? -9.374 -0.114 0.295 1.00 91.69 94 THR A CA 1
ATOM 727 C C . THR A 1 94 ? -10.127 -1.033 1.253 1.00 91.69 94 THR A C 1
ATOM 729 O O . THR A 1 94 ? -11.103 -1.696 0.890 1.00 91.69 94 THR A O 1
ATOM 732 N N . TYR A 1 95 ? -9.746 -0.993 2.529 1.00 91.00 95 TYR A N 1
ATOM 733 C CA . TYR A 1 95 ? -10.449 -1.663 3.618 1.00 91.00 95 TYR A CA 1
ATOM 734 C C . TYR A 1 95 ? -11.374 -0.701 4.355 1.00 91.00 95 TYR A C 1
ATOM 736 O O . TYR A 1 95 ? -10.959 0.363 4.812 1.00 91.00 95 TYR A O 1
ATOM 744 N N . LYS A 1 96 ? -12.625 -1.113 4.565 1.00 91.31 96 LYS A N 1
ATOM 745 C CA . LYS A 1 96 ? -13.525 -0.453 5.517 1.00 91.31 96 LYS A CA 1
ATOM 746 C C . LYS A 1 96 ? -13.532 -1.257 6.809 1.00 91.31 96 LYS A C 1
ATOM 748 O O . LYS A 1 96 ? -14.191 -2.296 6.861 1.00 91.31 96 LYS A O 1
ATOM 753 N N . THR A 1 97 ? -12.780 -0.783 7.803 1.00 89.75 97 THR A N 1
ATOM 754 C CA . THR A 1 97 ? -12.494 -1.509 9.053 1.00 89.75 97 THR A CA 1
ATOM 755 C C . THR A 1 97 ? -13.422 -1.106 10.205 1.00 89.75 97 THR A C 1
ATOM 757 O O . THR A 1 97 ? -13.690 -1.893 11.119 1.00 89.75 97 THR A O 1
ATOM 760 N N . GLY A 1 98 ? -13.968 0.115 10.157 1.00 83.94 98 GLY A N 1
ATOM 761 C CA . GLY A 1 98 ? -14.817 0.658 11.217 1.00 83.94 98 GLY A CA 1
ATOM 762 C C . GLY A 1 98 ? -14.027 0.879 12.509 1.00 83.94 98 GLY A C 1
ATOM 763 O O . GLY A 1 98 ? -13.032 1.587 12.521 1.00 83.94 98 GLY A O 1
ATOM 764 N N . LEU A 1 99 ? -14.449 0.256 13.613 1.00 80.06 99 LEU A N 1
ATOM 765 C CA . LEU A 1 99 ? -13.865 0.456 14.951 1.00 80.06 99 LEU A CA 1
ATOM 766 C C . LEU A 1 99 ? -12.609 -0.396 15.229 1.00 80.06 99 LEU A C 1
ATOM 768 O O . LEU A 1 99 ? -12.372 -0.774 16.379 1.00 80.06 99 LEU A O 1
ATOM 772 N N . ALA A 1 100 ? -11.834 -0.743 14.199 1.00 85.31 100 ALA A N 1
ATOM 773 C CA . ALA A 1 100 ? -10.598 -1.504 14.370 1.00 85.31 100 ALA A CA 1
ATOM 774 C C . ALA A 1 100 ? -9.626 -0.762 15.298 1.00 85.31 100 ALA A C 1
ATOM 776 O O . ALA A 1 100 ? -9.431 0.449 15.169 1.00 85.31 100 ALA A O 1
ATOM 777 N N . LYS A 1 101 ? -9.017 -1.490 16.235 1.00 85.88 101 LYS A N 1
ATOM 778 C CA . LYS A 1 101 ? -7.982 -0.955 17.130 1.00 85.88 101 LYS A CA 1
ATOM 779 C C . LYS A 1 101 ? -6.588 -1.309 16.638 1.00 85.88 101 LYS A C 1
ATOM 781 O O . LYS A 1 101 ? -5.663 -0.535 16.863 1.00 85.88 101 LYS A O 1
ATOM 786 N N . ASN A 1 102 ? -6.459 -2.453 15.970 1.00 89.81 102 ASN A N 1
ATOM 787 C CA . ASN A 1 102 ? -5.198 -2.963 15.457 1.00 89.81 102 ASN A CA 1
ATOM 788 C C . ASN A 1 102 ? -5.301 -3.244 13.956 1.00 89.81 102 ASN A C 1
ATOM 790 O O . ASN A 1 102 ? -6.272 -3.843 13.486 1.00 89.81 102 ASN A O 1
ATOM 794 N N . ILE A 1 103 ? -4.279 -2.812 13.220 1.00 89.00 103 ILE A N 1
ATOM 795 C CA . ILE A 1 103 ? -4.085 -3.096 11.800 1.00 89.00 103 ILE A CA 1
ATOM 796 C C . ILE A 1 103 ? -2.683 -3.677 11.668 1.00 89.00 103 ILE A C 1
ATOM 798 O O . ILE A 1 103 ? -1.702 -3.008 11.992 1.00 89.00 103 ILE A O 1
ATOM 802 N N . ASN A 1 104 ? -2.609 -4.924 11.224 1.00 91.06 104 ASN A N 1
ATOM 803 C CA . ASN A 1 104 ? -1.370 -5.635 10.973 1.00 91.06 104 ASN A CA 1
ATOM 804 C C . ASN A 1 104 ? -1.351 -6.092 9.514 1.00 91.06 104 ASN A C 1
ATOM 806 O O . ASN A 1 104 ? -2.262 -6.788 9.062 1.00 91.06 104 ASN A O 1
ATOM 810 N N . LEU A 1 105 ? -0.315 -5.674 8.798 1.00 87.50 105 LEU A N 1
ATOM 811 C CA . LEU A 1 105 ? -0.081 -6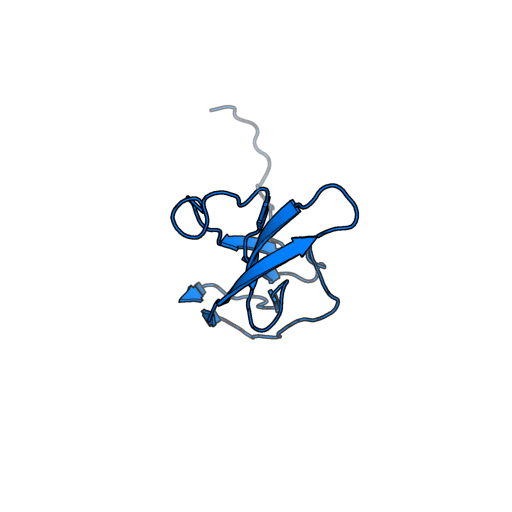.014 7.403 1.00 87.50 105 LEU A CA 1
ATOM 812 C C . LEU A 1 105 ? 1.256 -6.731 7.328 1.00 87.50 105 LEU A C 1
ATOM 814 O O . LEU A 1 105 ? 2.239 -6.245 7.893 1.00 87.50 105 LEU A O 1
ATOM 818 N N . THR A 1 106 ? 1.270 -7.885 6.672 1.00 83.94 106 THR A N 1
ATOM 819 C CA . THR A 1 106 ? 2.488 -8.659 6.401 1.00 83.94 106 THR A CA 1
ATOM 820 C C . THR A 1 106 ? 2.722 -8.752 4.906 1.00 83.94 106 THR A C 1
ATOM 822 O O . THR A 1 106 ? 1.721 -8.921 4.172 1.00 83.94 106 THR A O 1
#

Radius of gyration: 18.16 Å; chains: 1; bounding box: 37×38×53 Å

pLDDT: mean 84.54, std 9.79, range [46.38, 93.12]

Foldseek 3Di:
DDPDDDDPPDDDQKDKDWDWDPDCCVVPVQAPATETAMEMEGADDDDDPDDPPDEDEAEEAEDDEWDWDWDWDFDPPPPTHIHIYTDTPDGNHYYHHHNYPHYHYD

Organism: NCBI:txid290112

Secondary structure (DSSP, 8-state):
-------------EEEEEE--S--TTT-TT--EEE-EEEEEE-SSSPPSS--S--EE--SSEEE----EEEEEEE-TTS-EEEEEEE-SSSSEEEE-SS-S-EEE-

Sequence (106 aa):
PKEGGGKCDWKLSNITFEVKLKDTSSIAPLIDNNFGFETTFVIDGNAPQIFDGGYIKKTGDLNEEIILFPLLTKSFLSGNETSFYLIGKDDPLTYKTGLAKNINLT